Protein AF-A0A7M1Q1E1-F1 (afdb_monomer_lite)

Sequence (131 aa):
MNKKDKILKYFNGCQNCFVTNNKLEVCFVKCKRAFDNIIMLGVSKSDMKSFNNTTNENISVVAWKQIEGYQLKVCRLSKKDELKYDRQIEKFKIDLKGANIELAKISLVLCYINNIYYVTPGKFAGNLVKY

Secondary structure (DSSP, 8-state):
--HHHHHHHHHHH-S-EEEE-TT--EEEEEEEEEETTEEEEEEETTTHHHHTT-TT-EEEEEEEETTEEEEEEEEEPPHHHHGGGHHHHHHHHHHHHHTT--GGGEEEEEEEEEEEEEE-TT-SSPEE---

Structure (mmCIF, N/CA/C/O backbone):
data_AF-A0A7M1Q1E1-F1
#
_entry.id   AF-A0A7M1Q1E1-F1
#
loop_
_atom_site.group_PDB
_atom_site.id
_atom_site.type_symbol
_atom_site.label_atom_id
_atom_site.label_alt_id
_atom_site.label_comp_id
_atom_site.label_asym_id
_atom_site.label_entity_id
_atom_site.label_seq_id
_atom_site.pdbx_PDB_ins_code
_atom_site.Cartn_x
_atom_site.Cartn_y
_atom_site.Cartn_z
_atom_site.occupancy
_atom_site.B_iso_or_equiv
_atom_site.auth_seq_id
_atom_site.auth_comp_id
_atom_site.auth_asym_id
_atom_site.auth_atom_id
_atom_site.pdbx_PDB_model_num
ATOM 1 N N . MET A 1 1 ? -8.438 -5.407 -18.657 1.00 64.38 1 MET A N 1
ATOM 2 C CA . MET A 1 1 ? -7.766 -4.991 -17.405 1.00 64.38 1 MET A CA 1
ATOM 3 C C . MET A 1 1 ? -6.732 -3.937 -17.756 1.00 64.38 1 MET A C 1
ATOM 5 O O . MET A 1 1 ? -5.849 -4.242 -18.560 1.00 64.38 1 MET A O 1
ATOM 9 N N . ASN A 1 2 ? -6.896 -2.707 -17.260 1.00 84.25 2 ASN A N 1
ATOM 10 C CA . ASN A 1 2 ? -6.004 -1.603 -17.618 1.00 84.25 2 ASN A CA 1
ATOM 11 C C . ASN A 1 2 ? -4.598 -1.837 -17.011 1.00 84.25 2 ASN A C 1
ATOM 13 O O . ASN A 1 2 ? -4.387 -2.740 -16.192 1.00 84.25 2 ASN A O 1
ATOM 17 N N . LYS A 1 3 ? -3.599 -1.067 -17.456 1.00 85.31 3 LYS A N 1
ATOM 18 C CA . LYS A 1 3 ? -2.208 -1.239 -17.007 1.00 85.31 3 LYS A CA 1
ATOM 19 C C . LYS A 1 3 ? -2.052 -0.970 -15.505 1.00 85.31 3 LYS A C 1
ATOM 21 O O . LYS A 1 3 ? -1.276 -1.666 -14.855 1.00 85.31 3 LYS A O 1
ATOM 26 N N . LYS A 1 4 ? -2.818 -0.026 -14.952 1.00 86.69 4 LYS A N 1
ATOM 27 C CA . LYS A 1 4 ? -2.830 0.292 -13.520 1.00 86.69 4 LYS A CA 1
ATOM 28 C C . LYS A 1 4 ? -3.283 -0.907 -12.685 1.00 86.69 4 LYS A C 1
ATOM 30 O O . LYS A 1 4 ? -2.550 -1.332 -11.801 1.00 86.69 4 LYS A O 1
ATOM 35 N N . ASP A 1 5 ? -4.410 -1.524 -13.025 1.00 88.69 5 ASP A N 1
ATOM 36 C CA . ASP A 1 5 ? -4.980 -2.688 -12.339 1.00 88.69 5 ASP A CA 1
ATOM 37 C C . ASP A 1 5 ? -3.992 -3.861 -12.291 1.00 88.69 5 ASP A C 1
ATOM 39 O O . ASP A 1 5 ? -3.868 -4.538 -11.270 1.00 88.69 5 ASP A O 1
ATOM 43 N N . LYS A 1 6 ? -3.242 -4.086 -13.384 1.00 89.62 6 LYS A N 1
ATOM 44 C CA . LYS A 1 6 ? -2.158 -5.087 -13.429 1.00 89.62 6 LYS A CA 1
ATOM 45 C C . LYS A 1 6 ? -1.091 -4.804 -12.378 1.00 89.62 6 LYS A C 1
ATOM 47 O O . LYS A 1 6 ? -0.671 -5.727 -11.683 1.00 89.62 6 LYS A O 1
ATOM 52 N N . ILE A 1 7 ? -0.693 -3.544 -12.233 1.00 89.88 7 ILE A N 1
ATOM 53 C CA . ILE A 1 7 ? 0.329 -3.131 -11.270 1.00 89.88 7 ILE A CA 1
ATOM 54 C C . ILE A 1 7 ? -0.194 -3.235 -9.839 1.00 89.88 7 ILE A C 1
ATOM 56 O O . ILE A 1 7 ? 0.517 -3.727 -8.971 1.00 89.88 7 ILE A O 1
ATOM 60 N N . LEU A 1 8 ? -1.442 -2.846 -9.574 1.00 91.69 8 LEU A N 1
ATOM 61 C CA . LEU A 1 8 ? -2.025 -2.978 -8.234 1.00 91.69 8 LEU A CA 1
ATOM 62 C C . LEU A 1 8 ? -2.196 -4.449 -7.841 1.00 91.69 8 LEU A C 1
ATOM 64 O O . LEU A 1 8 ? -1.872 -4.830 -6.715 1.00 91.69 8 LEU A O 1
ATOM 68 N N . LYS A 1 9 ? -2.627 -5.304 -8.780 1.00 91.75 9 LYS A N 1
ATOM 69 C CA . LYS A 1 9 ? -2.688 -6.759 -8.580 1.00 91.75 9 LYS A CA 1
ATOM 70 C C . LYS A 1 9 ? -1.302 -7.340 -8.298 1.00 91.75 9 LYS A C 1
ATOM 72 O O . LYS A 1 9 ? -1.169 -8.155 -7.388 1.00 91.75 9 LYS A O 1
ATOM 77 N N . TYR A 1 10 ? -0.283 -6.900 -9.036 1.00 90.75 10 TYR A N 1
ATOM 78 C CA . TYR A 1 10 ? 1.109 -7.258 -8.773 1.00 90.75 10 TYR A CA 1
ATOM 79 C C . TYR A 1 10 ? 1.529 -6.849 -7.357 1.00 90.75 10 TYR A C 1
ATOM 81 O O . TYR A 1 10 ? 1.988 -7.689 -6.588 1.00 90.75 10 TYR A O 1
ATOM 89 N N . PHE A 1 11 ? 1.284 -5.589 -6.985 1.00 90.38 11 PHE A N 1
ATOM 90 C CA . PHE A 1 11 ? 1.631 -5.043 -5.675 1.00 90.38 11 PHE A CA 1
ATOM 91 C C . PHE A 1 11 ? 1.007 -5.874 -4.550 1.00 90.38 11 PHE A C 1
ATOM 93 O O . PHE A 1 11 ? 1.699 -6.280 -3.619 1.00 90.38 11 PHE A O 1
ATOM 100 N N . ASN A 1 12 ? -0.283 -6.202 -4.670 1.00 91.25 12 ASN A N 1
ATOM 101 C CA . ASN A 1 12 ? -1.006 -7.044 -3.714 1.00 91.25 12 ASN A CA 1
ATOM 102 C C . ASN A 1 12 ? -0.423 -8.460 -3.589 1.00 91.25 12 ASN A C 1
ATOM 104 O O . ASN A 1 12 ? -0.491 -9.041 -2.511 1.00 91.25 12 ASN A O 1
ATOM 108 N N . GLY A 1 13 ? 0.170 -8.999 -4.658 1.00 89.88 13 GLY A N 1
ATOM 109 C CA . GLY A 1 13 ? 0.821 -10.311 -4.668 1.00 89.88 13 GLY A CA 1
ATOM 110 C C . GLY A 1 13 ? 2.272 -10.325 -4.169 1.00 89.88 13 GLY A C 1
ATOM 111 O O . GLY A 1 13 ? 2.832 -11.405 -3.975 1.00 89.88 13 GLY A O 1
ATOM 112 N N . CYS A 1 14 ? 2.909 -9.168 -3.965 1.00 89.75 14 CYS A N 1
ATOM 113 C CA . CYS A 1 14 ? 4.266 -9.104 -3.417 1.00 89.75 14 CYS A CA 1
ATOM 114 C C . CYS A 1 14 ? 4.269 -9.465 -1.928 1.00 89.75 14 CYS A C 1
ATOM 116 O O . CYS A 1 14 ? 3.480 -8.914 -1.165 1.00 89.75 14 CYS A O 1
ATOM 118 N N . GLN A 1 15 ? 5.200 -10.309 -1.484 1.00 83.88 15 GLN A N 1
ATOM 119 C CA . GLN A 1 15 ? 5.393 -10.573 -0.051 1.00 83.88 15 GLN A CA 1
ATOM 120 C C . GLN A 1 15 ? 6.179 -9.441 0.615 1.00 83.88 15 GLN A C 1
ATOM 122 O O . GLN A 1 15 ? 5.752 -8.895 1.628 1.00 83.88 15 GLN A O 1
ATOM 127 N N . ASN A 1 16 ? 7.278 -9.024 -0.015 1.00 83.94 16 ASN A N 1
ATOM 128 C CA . ASN A 1 16 ? 8.134 -7.966 0.501 1.00 83.94 16 ASN A CA 1
ATOM 129 C C . ASN A 1 16 ? 7.632 -6.601 0.037 1.00 83.94 16 ASN A C 1
ATOM 131 O O . ASN A 1 16 ? 7.453 -6.349 -1.157 1.00 83.94 16 ASN A O 1
ATOM 135 N N . CYS A 1 17 ? 7.389 -5.725 1.003 1.00 89.81 17 CYS A N 1
ATOM 136 C CA . CYS A 1 17 ? 6.995 -4.349 0.777 1.00 89.81 17 CYS A CA 1
ATOM 137 C C . CYS A 1 17 ? 7.523 -3.497 1.925 1.00 89.81 17 CYS A C 1
ATOM 139 O O . CYS A 1 17 ? 7.449 -3.890 3.090 1.00 89.81 17 CYS A O 1
ATOM 141 N N . PHE A 1 18 ? 8.024 -2.320 1.600 1.00 88.81 18 PHE A N 1
ATOM 142 C CA . PHE A 1 18 ? 8.501 -1.354 2.577 1.00 88.81 18 PHE A CA 1
ATOM 143 C C . PHE A 1 18 ? 8.029 0.030 2.177 1.00 88.81 18 PHE A C 1
ATOM 145 O O . PHE A 1 18 ? 7.653 0.296 1.031 1.00 88.81 18 PHE A O 1
ATOM 152 N N . VAL A 1 19 ? 7.992 0.892 3.173 1.00 88.62 19 VAL A N 1
ATOM 153 C CA . VAL A 1 19 ? 7.523 2.255 3.049 1.00 88.62 19 VAL A CA 1
ATOM 154 C C . VAL A 1 19 ? 8.600 3.181 3.585 1.00 88.62 19 VAL A C 1
ATOM 156 O O . VAL A 1 19 ? 9.236 2.872 4.590 1.00 88.62 19 VAL A O 1
ATOM 159 N N . THR A 1 20 ? 8.835 4.288 2.889 1.00 86.00 20 THR A N 1
ATOM 160 C CA . THR A 1 20 ? 9.811 5.293 3.303 1.00 86.00 20 THR A CA 1
ATOM 161 C C . THR A 1 20 ? 9.302 6.710 3.085 1.00 86.00 20 THR A C 1
ATOM 163 O O . THR A 1 20 ? 8.467 6.948 2.207 1.00 86.00 20 THR A O 1
ATOM 166 N N . ASN A 1 21 ? 9.770 7.633 3.917 1.00 81.81 21 ASN A N 1
ATOM 167 C CA . ASN A 1 21 ? 9.435 9.053 3.883 1.00 81.81 21 ASN A CA 1
ATOM 168 C C . ASN A 1 21 ? 10.642 9.894 3.422 1.00 81.81 21 ASN A C 1
ATOM 170 O O . ASN A 1 21 ? 11.706 9.374 3.085 1.00 81.81 21 ASN A O 1
ATOM 174 N N . ASN A 1 22 ? 10.488 11.218 3.421 1.00 76.06 22 ASN A N 1
ATOM 175 C CA . ASN A 1 22 ? 11.550 12.144 3.016 1.00 76.06 22 ASN A CA 1
ATOM 176 C C . ASN A 1 22 ? 12.760 12.160 3.969 1.00 76.06 22 ASN A C 1
ATOM 178 O O . ASN A 1 22 ? 13.813 12.669 3.600 1.00 76.06 22 ASN A O 1
ATOM 182 N N . LYS A 1 23 ? 12.625 11.598 5.177 1.00 75.00 23 LYS A N 1
ATOM 183 C CA . LYS A 1 23 ? 13.713 11.453 6.154 1.00 75.00 23 LYS A CA 1
ATOM 184 C C . LYS A 1 23 ? 14.495 10.148 5.979 1.00 75.00 23 LYS A C 1
ATOM 186 O O . LYS A 1 23 ? 15.349 9.848 6.804 1.00 75.00 23 LYS A O 1
ATOM 191 N N . LEU A 1 24 ? 14.210 9.385 4.916 1.00 72.38 24 LEU A N 1
ATOM 192 C CA . LEU A 1 24 ? 14.809 8.079 4.616 1.00 72.38 24 LEU A CA 1
ATOM 193 C C . LEU A 1 24 ? 14.560 7.021 5.699 1.00 72.38 24 LEU A C 1
ATOM 195 O O . LEU A 1 24 ? 15.244 6.001 5.750 1.00 72.38 24 LEU A O 1
ATOM 199 N N . GLU A 1 25 ? 13.552 7.222 6.545 1.00 79.38 25 GLU A N 1
ATOM 200 C CA . GLU A 1 25 ? 13.135 6.205 7.501 1.00 79.38 25 GLU A CA 1
ATOM 201 C C . GLU A 1 25 ? 12.437 5.089 6.725 1.00 79.38 25 GLU A C 1
ATOM 203 O O . GLU A 1 25 ? 11.566 5.361 5.896 1.00 79.38 25 GLU A O 1
ATOM 208 N N . VAL A 1 26 ? 12.837 3.837 6.947 1.00 83.12 26 VAL A N 1
ATOM 209 C CA . VAL A 1 26 ? 12.293 2.673 6.238 1.00 83.12 26 VAL A CA 1
ATOM 210 C C . VAL A 1 26 ? 11.529 1.799 7.219 1.00 83.12 26 VAL A C 1
ATOM 212 O O . VAL A 1 26 ? 12.067 1.387 8.245 1.00 83.12 26 VAL A O 1
ATOM 215 N N . CYS A 1 27 ? 10.286 1.469 6.879 1.00 86.00 27 CYS A N 1
ATOM 216 C CA . CYS A 1 27 ? 9.452 0.565 7.663 1.00 86.00 27 CYS A CA 1
ATOM 217 C C . CYS A 1 27 ? 8.989 -0.613 6.808 1.00 86.00 27 CYS A C 1
ATOM 219 O O . CYS A 1 27 ? 8.579 -0.445 5.656 1.00 86.00 27 CYS A O 1
ATOM 221 N N . PHE A 1 28 ? 9.001 -1.813 7.385 1.00 87.06 28 PHE A N 1
ATOM 222 C CA . PHE A 1 28 ? 8.451 -2.992 6.724 1.00 87.06 28 PHE A CA 1
ATOM 223 C C . PHE A 1 28 ? 6.925 -2.980 6.797 1.00 87.06 28 PHE A C 1
ATOM 225 O O . PHE A 1 28 ? 6.327 -2.842 7.866 1.00 87.06 28 PHE A O 1
ATOM 232 N N . VAL A 1 29 ? 6.286 -3.174 5.647 1.00 90.44 29 VAL A N 1
ATOM 233 C CA . VAL A 1 29 ? 4.832 -3.264 5.546 1.00 90.44 29 VAL A CA 1
ATOM 234 C C . VAL A 1 29 ? 4.424 -4.706 5.831 1.00 90.44 29 VAL A C 1
ATOM 236 O O . VAL A 1 29 ? 4.750 -5.614 5.071 1.00 90.44 29 VAL A O 1
ATOM 239 N N . LYS A 1 30 ? 3.700 -4.917 6.932 1.00 91.12 30 LYS A N 1
ATOM 240 C CA . LYS A 1 30 ? 3.247 -6.245 7.378 1.00 91.12 30 LYS A CA 1
ATOM 241 C C . LYS A 1 30 ? 2.100 -6.776 6.531 1.00 91.12 30 LYS A C 1
ATOM 243 O O . LYS A 1 30 ? 2.013 -7.970 6.275 1.00 91.12 30 LYS A O 1
ATOM 248 N N . CYS A 1 31 ? 1.228 -5.885 6.081 1.00 91.69 31 CYS A N 1
ATOM 249 C CA . CYS A 1 31 ? 0.132 -6.223 5.190 1.00 91.69 31 CYS A CA 1
ATOM 250 C C . CYS A 1 31 ? -0.250 -5.027 4.333 1.00 91.69 31 CYS A C 1
ATOM 252 O O . CYS A 1 31 ? -0.031 -3.881 4.723 1.00 91.69 31 CYS A O 1
ATOM 254 N N . LYS A 1 32 ? -0.849 -5.276 3.171 1.00 93.62 32 LYS A N 1
ATOM 255 C CA . LYS A 1 32 ? -1.296 -4.200 2.290 1.00 93.62 32 LYS A CA 1
ATOM 256 C C . LYS A 1 32 ? -2.435 -4.613 1.383 1.00 93.62 32 LYS A C 1
ATOM 258 O O . LYS A 1 32 ? -2.620 -5.796 1.105 1.00 93.62 32 LYS A O 1
ATOM 263 N N . ARG A 1 33 ? -3.145 -3.607 0.888 1.00 94.75 33 ARG A N 1
ATOM 264 C CA . ARG A 1 33 ? -4.140 -3.741 -0.170 1.00 94.75 33 ARG A CA 1
ATOM 265 C C . ARG A 1 33 ? -4.184 -2.466 -0.995 1.00 94.75 33 ARG A C 1
ATOM 267 O O . ARG A 1 33 ? -4.503 -1.409 -0.465 1.00 94.75 33 ARG A O 1
ATOM 274 N N . ALA A 1 34 ? -3.907 -2.581 -2.282 1.00 93.94 34 ALA A N 1
ATOM 275 C CA . ALA A 1 34 ? -4.041 -1.518 -3.259 1.00 93.94 34 ALA A CA 1
ATOM 276 C C . ALA A 1 34 ? -5.264 -1.767 -4.153 1.00 93.94 34 ALA A C 1
ATOM 278 O O . ALA A 1 34 ? -5.487 -2.897 -4.596 1.00 93.94 34 ALA A O 1
ATOM 279 N N . PHE A 1 35 ? -6.059 -0.727 -4.384 1.00 92.00 35 PHE A N 1
ATOM 280 C CA . PHE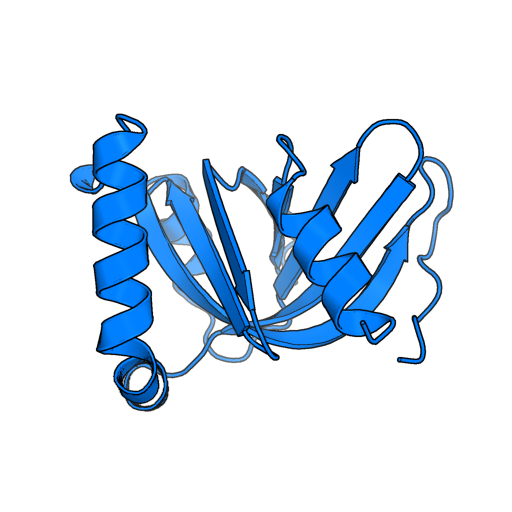 A 1 35 ? -7.271 -0.742 -5.204 1.00 92.00 35 PHE A CA 1
ATOM 281 C C . PHE A 1 35 ? -7.568 0.680 -5.685 1.00 92.00 35 PHE A C 1
ATOM 283 O O . PHE A 1 35 ? -7.282 1.636 -4.968 1.00 92.00 35 PHE A O 1
ATOM 290 N N . ASP A 1 36 ? -8.120 0.830 -6.888 1.00 90.19 36 ASP A N 1
ATOM 291 C CA . ASP A 1 36 ? -8.350 2.134 -7.522 1.00 90.19 36 ASP A CA 1
ATOM 292 C C . ASP A 1 36 ? -7.098 3.032 -7.449 1.00 90.19 36 ASP A C 1
ATOM 294 O O . ASP A 1 36 ? -6.030 2.665 -7.937 1.00 90.19 36 ASP A O 1
ATOM 298 N N . ASN A 1 37 ? -7.189 4.192 -6.797 1.00 91.56 37 ASN A N 1
ATOM 299 C CA . ASN A 1 37 ? -6.051 5.078 -6.544 1.00 91.56 37 ASN A CA 1
ATOM 300 C C . ASN A 1 37 ? -5.609 5.047 -5.077 1.00 91.56 37 ASN A C 1
ATOM 302 O O . ASN A 1 37 ? -4.959 5.981 -4.627 1.00 91.56 37 ASN A O 1
ATOM 306 N N . ILE A 1 38 ? -5.965 4.013 -4.320 1.00 94.38 38 ILE A N 1
ATOM 307 C CA . ILE A 1 38 ? -5.711 3.904 -2.884 1.00 94.38 38 ILE A CA 1
ATOM 308 C C . ILE A 1 38 ? -4.790 2.726 -2.589 1.00 94.38 38 ILE A C 1
ATOM 310 O O . ILE A 1 38 ? -4.857 1.666 -3.213 1.00 94.38 38 ILE A O 1
ATOM 314 N N . ILE A 1 39 ? -3.946 2.897 -1.578 1.00 94.31 39 ILE A N 1
ATOM 315 C CA . ILE A 1 39 ? -3.258 1.799 -0.915 1.00 94.31 39 ILE A CA 1
ATOM 316 C C . ILE A 1 39 ? -3.464 1.880 0.596 1.00 94.31 39 ILE A C 1
ATOM 318 O O . ILE A 1 39 ? -3.246 2.914 1.221 1.00 94.31 39 ILE A O 1
ATOM 322 N N . MET A 1 40 ? -3.891 0.764 1.177 1.00 94.12 40 MET A N 1
ATOM 323 C CA . MET A 1 40 ? -3.921 0.522 2.614 1.00 94.12 40 MET A CA 1
ATOM 324 C C . MET A 1 40 ? -2.648 -0.214 3.008 1.00 94.12 40 MET A C 1
ATOM 326 O O . MET A 1 40 ? -2.329 -1.250 2.423 1.00 94.12 40 MET A O 1
ATOM 330 N N . LEU A 1 41 ? -1.944 0.303 4.006 1.00 92.31 41 LEU A N 1
ATOM 331 C CA . LEU A 1 41 ? -0.714 -0.265 4.548 1.00 92.31 41 LEU A CA 1
ATOM 332 C C . LEU A 1 41 ? -0.921 -0.575 6.027 1.00 92.31 41 LEU A C 1
ATOM 334 O O . LEU A 1 41 ? -1.365 0.284 6.779 1.00 92.31 41 LEU A O 1
ATOM 338 N N . GLY A 1 42 ? -0.583 -1.787 6.449 1.00 92.06 42 GLY A N 1
ATOM 339 C CA . GLY A 1 42 ? -0.423 -2.133 7.855 1.00 92.06 42 GLY A CA 1
ATOM 340 C C . GLY A 1 42 ? 1.051 -2.113 8.218 1.00 92.06 42 GLY A C 1
ATOM 341 O O . GLY A 1 42 ? 1.829 -2.929 7.719 1.00 92.06 42 GLY A O 1
ATOM 342 N N . VAL A 1 43 ? 1.428 -1.180 9.082 1.00 89.19 43 VAL A N 1
ATOM 343 C CA . VAL A 1 43 ? 2.798 -1.002 9.580 1.00 89.19 43 VAL A CA 1
ATOM 344 C C . VAL A 1 43 ? 2.812 -1.317 11.073 1.00 89.19 43 VAL A C 1
ATOM 346 O O . VAL A 1 43 ? 1.808 -1.109 11.751 1.00 89.19 43 VAL A O 1
ATOM 349 N N . SER A 1 44 ? 3.917 -1.843 11.606 1.00 87.19 44 SER A N 1
ATOM 350 C CA . SER A 1 44 ? 4.030 -2.071 13.052 1.00 87.19 44 SER A CA 1
ATOM 351 C C . SER A 1 44 ? 3.836 -0.764 13.823 1.00 87.19 44 SER A C 1
ATOM 353 O O . SER A 1 44 ? 4.365 0.275 13.432 1.00 87.19 44 SER A O 1
ATOM 355 N N . LYS A 1 45 ? 3.125 -0.803 14.954 1.00 82.62 45 LYS A N 1
AT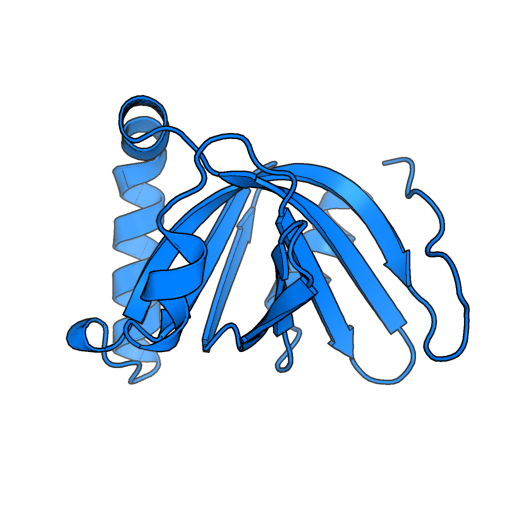OM 356 C CA . LYS A 1 45 ? 2.960 0.378 15.820 1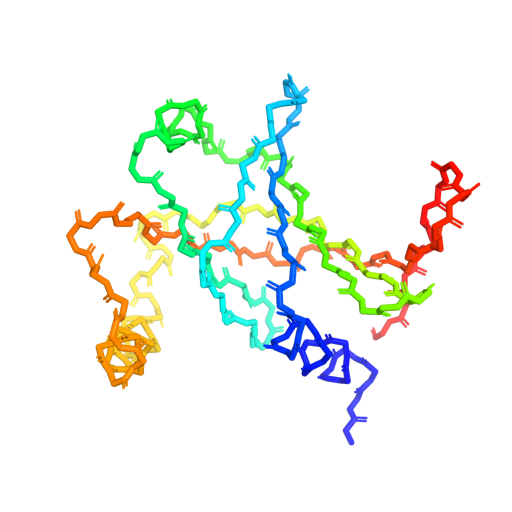.00 82.62 45 LYS A CA 1
ATOM 357 C C . LYS A 1 45 ? 4.291 0.934 16.337 1.00 82.62 45 LYS A C 1
ATOM 359 O O . LYS A 1 45 ? 4.388 2.142 16.540 1.00 82.62 45 LYS A O 1
ATOM 364 N N . SER A 1 46 ? 5.298 0.076 16.528 1.00 81.12 46 SER A N 1
ATOM 365 C CA . SER A 1 46 ? 6.666 0.488 16.885 1.00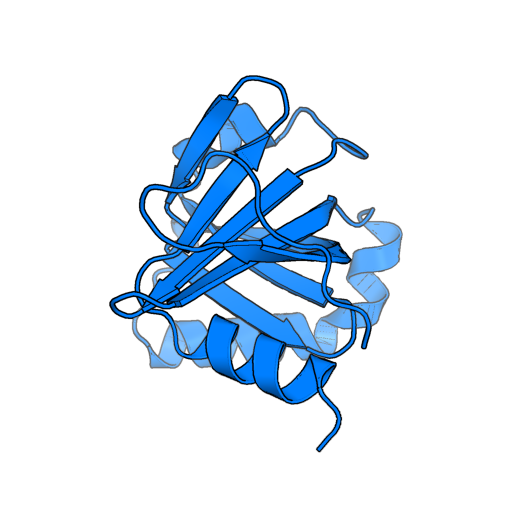 81.12 46 SER A CA 1
ATOM 366 C C . SER A 1 46 ? 7.283 1.385 15.814 1.00 81.12 46 SER A C 1
ATOM 368 O O . SER A 1 46 ? 7.846 2.427 16.134 1.00 81.12 46 SER A O 1
ATOM 370 N N . ASP A 1 47 ? 7.093 1.003 14.553 1.00 75.94 47 ASP A N 1
ATOM 371 C CA . ASP A 1 47 ? 7.699 1.637 13.381 1.00 75.94 47 ASP A CA 1
ATOM 372 C C . ASP A 1 47 ? 6.870 2.852 12.928 1.00 75.94 47 ASP A C 1
ATOM 374 O O . ASP A 1 47 ? 7.334 3.704 12.185 1.00 75.94 47 ASP A O 1
ATOM 378 N N . MET A 1 48 ? 5.626 2.962 13.405 1.00 72.38 48 MET A N 1
ATOM 379 C CA . MET A 1 48 ? 4.715 4.053 13.067 1.00 72.38 48 MET A CA 1
ATOM 380 C C . MET A 1 48 ? 5.056 5.371 13.782 1.00 72.38 48 MET A C 1
ATOM 382 O O . MET A 1 48 ? 4.617 6.431 13.338 1.00 72.38 48 MET A O 1
ATOM 386 N N . LYS A 1 49 ? 5.805 5.346 14.897 1.00 65.75 49 LYS A N 1
ATOM 387 C CA . LYS A 1 49 ? 6.130 6.565 15.667 1.00 65.75 49 LYS A CA 1
ATOM 388 C C . LYS A 1 49 ? 6.903 7.594 14.834 1.00 65.75 49 LYS A C 1
ATOM 390 O O . LYS A 1 49 ? 6.628 8.783 14.958 1.00 65.75 49 LYS A O 1
ATOM 395 N N . SER A 1 50 ? 7.791 7.141 13.955 1.00 59.94 50 SER A N 1
ATOM 396 C CA . SER A 1 50 ? 8.505 7.974 12.978 1.00 59.94 50 SER A CA 1
ATOM 397 C C . SER A 1 50 ? 7.597 8.459 11.837 1.00 59.94 50 SER A C 1
ATOM 399 O O . SER A 1 50 ? 7.703 9.597 11.388 1.00 59.94 50 SER A O 1
ATOM 401 N N . PHE A 1 51 ? 6.617 7.643 11.433 1.00 63.53 51 PHE A N 1
ATOM 402 C CA . PHE A 1 51 ? 5.666 7.940 10.350 1.00 63.53 51 PHE A CA 1
ATOM 403 C C . PHE A 1 51 ? 4.491 8.856 10.732 1.00 63.53 51 PHE A C 1
ATOM 405 O O . PHE A 1 51 ? 3.800 9.383 9.859 1.00 63.53 51 PHE A O 1
ATOM 412 N N . ASN A 1 52 ? 4.189 9.009 12.023 1.00 58.41 52 ASN A N 1
ATOM 413 C CA . ASN A 1 52 ? 2.956 9.663 12.472 1.00 58.41 52 ASN A CA 1
ATOM 414 C C . ASN A 1 52 ? 2.982 11.193 12.419 1.00 58.41 52 ASN A C 1
ATOM 416 O O . ASN A 1 52 ? 1.915 11.802 12.481 1.00 58.41 52 ASN A O 1
ATOM 420 N N . ASN A 1 53 ? 4.153 11.811 12.275 1.00 54.59 53 ASN A N 1
ATOM 421 C CA . ASN A 1 53 ? 4.275 13.267 12.344 1.00 54.59 53 ASN A CA 1
ATOM 422 C C . ASN A 1 53 ? 4.001 13.984 11.016 1.00 54.59 53 ASN A C 1
ATOM 424 O O . ASN A 1 53 ? 4.148 15.202 10.958 1.00 54.59 53 ASN A O 1
ATOM 428 N N . THR A 1 54 ? 3.640 13.270 9.943 1.00 52.19 54 THR A N 1
ATOM 429 C CA . THR A 1 54 ? 3.696 13.850 8.598 1.00 52.19 54 THR A CA 1
ATOM 430 C C . THR A 1 54 ? 2.458 13.554 7.748 1.00 52.19 54 THR A C 1
ATOM 432 O O . THR A 1 54 ? 2.381 12.628 6.943 1.00 52.19 54 THR A O 1
ATOM 435 N N . THR A 1 55 ? 1.434 14.389 7.918 1.00 52.91 55 THR A N 1
ATOM 436 C CA . THR A 1 55 ? 0.359 14.565 6.929 1.00 52.91 55 THR A CA 1
ATOM 437 C C . THR A 1 55 ? 0.899 15.314 5.705 1.00 52.91 55 THR A C 1
ATOM 439 O O . THR A 1 55 ? 1.628 16.285 5.868 1.00 52.91 55 THR A O 1
ATOM 442 N N . ASN A 1 56 ? 0.529 14.887 4.492 1.00 55.50 56 ASN A N 1
ATOM 443 C CA . ASN A 1 56 ? 0.959 15.448 3.193 1.00 55.50 56 ASN A CA 1
ATOM 444 C C . 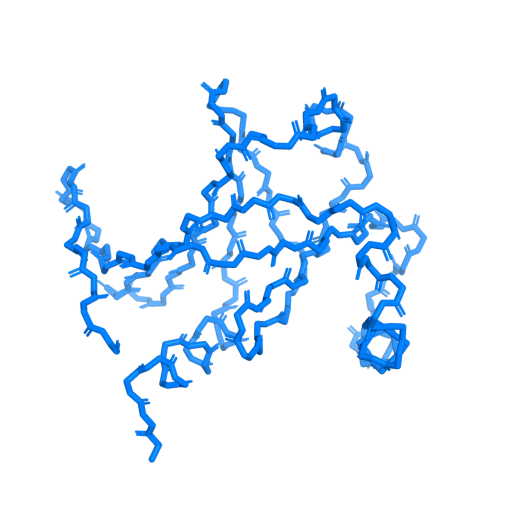ASN A 1 56 ? 2.430 15.248 2.786 1.00 55.50 56 ASN A C 1
ATOM 446 O O . ASN A 1 56 ? 2.858 15.812 1.779 1.00 55.50 56 ASN A O 1
ATOM 450 N N . GLU A 1 57 ? 3.206 14.426 3.493 1.00 63.44 57 GLU A N 1
ATOM 451 C CA . GLU A 1 57 ? 4.528 14.047 2.992 1.00 63.44 57 GLU A CA 1
ATOM 452 C C . GLU A 1 57 ? 4.442 13.011 1.869 1.00 63.44 57 GLU A C 1
ATOM 454 O O . GLU A 1 57 ? 3.603 12.107 1.875 1.00 63.44 57 GLU A O 1
ATOM 459 N N . ASN A 1 58 ? 5.359 13.146 0.909 1.00 72.50 58 ASN A N 1
ATOM 460 C CA . ASN A 1 58 ? 5.553 12.186 -0.164 1.00 72.50 58 ASN A CA 1
ATOM 461 C C . ASN A 1 58 ? 6.103 10.882 0.414 1.00 72.50 58 ASN A C 1
ATOM 463 O O . ASN A 1 58 ? 7.293 10.749 0.695 1.00 72.50 58 ASN A O 1
ATOM 467 N N . ILE A 1 59 ? 5.228 9.897 0.547 1.00 86.50 59 ILE A N 1
ATOM 468 C CA . ILE A 1 59 ? 5.586 8.555 0.975 1.00 86.50 59 ILE A CA 1
ATOM 469 C C . ILE A 1 59 ? 5.920 7.733 -0.270 1.00 86.50 59 ILE A C 1
ATOM 471 O O . ILE A 1 59 ? 5.239 7.797 -1.295 1.00 86.50 59 ILE A O 1
ATOM 475 N N . SER A 1 60 ? 6.985 6.944 -0.196 1.00 89.19 60 SER A N 1
ATOM 476 C CA . SER A 1 60 ? 7.316 5.955 -1.218 1.00 89.19 60 SER A CA 1
ATOM 477 C C . SER A 1 60 ? 7.013 4.567 -0.689 1.00 89.19 60 SER A C 1
ATOM 479 O O . SER A 1 60 ? 7.601 4.146 0.300 1.00 89.19 60 SER A O 1
ATOM 481 N N . VAL A 1 61 ? 6.122 3.849 -1.362 1.00 91.19 61 VAL A N 1
ATOM 482 C CA . VAL A 1 61 ? 5.854 2.437 -1.083 1.00 91.19 61 VAL A CA 1
ATOM 483 C C . VAL A 1 61 ? 6.501 1.625 -2.183 1.00 91.19 61 VAL A C 1
ATOM 485 O O . VAL A 1 61 ? 6.183 1.818 -3.353 1.00 91.19 61 VAL A O 1
ATOM 488 N N . VAL A 1 62 ? 7.397 0.717 -1.834 1.00 89.88 62 VAL A N 1
ATOM 489 C CA . VAL A 1 62 ? 8.107 -0.097 -2.817 1.00 89.88 62 VAL A CA 1
ATOM 490 C C . VAL A 1 62 ? 7.816 -1.560 -2.544 1.00 89.88 62 VAL A C 1
ATOM 492 O O . VAL A 1 62 ? 7.887 -2.019 -1.403 1.00 89.88 62 VAL A O 1
ATOM 495 N N . ALA A 1 63 ? 7.478 -2.288 -3.602 1.00 90.44 63 ALA A N 1
ATOM 496 C CA . ALA A 1 63 ? 7.287 -3.727 -3.561 1.00 90.44 63 ALA A CA 1
ATOM 497 C C . ALA A 1 63 ? 7.931 -4.369 -4.788 1.00 90.44 63 ALA A C 1
ATOM 499 O O . ALA A 1 63 ? 7.891 -3.819 -5.891 1.00 90.44 63 ALA A O 1
ATOM 500 N N . TRP A 1 64 ? 8.509 -5.549 -4.598 1.00 87.38 64 TRP A N 1
ATOM 501 C CA . TRP A 1 64 ? 9.121 -6.318 -5.673 1.00 87.38 64 TRP A CA 1
ATOM 502 C C . TRP A 1 64 ? 8.877 -7.811 -5.492 1.00 87.38 64 TRP A C 1
ATOM 504 O O . TRP A 1 64 ? 8.542 -8.303 -4.410 1.00 87.38 64 TRP A O 1
ATOM 514 N N . LYS A 1 65 ? 9.071 -8.541 -6.582 1.00 82.75 65 LYS A N 1
ATOM 515 C CA . LYS A 1 65 ? 9.072 -9.993 -6.662 1.00 82.75 65 LYS A CA 1
ATOM 516 C C . LYS A 1 65 ? 10.126 -10.351 -7.704 1.00 82.75 65 LYS A C 1
ATOM 518 O O . LYS A 1 65 ? 10.029 -9.927 -8.850 1.00 82.75 65 LYS A O 1
ATOM 523 N N . GLN A 1 66 ? 11.135 -11.119 -7.294 1.00 79.00 66 GLN A N 1
ATOM 524 C CA . GLN A 1 66 ? 12.286 -11.452 -8.141 1.00 79.00 66 GLN A CA 1
ATOM 525 C C . GLN A 1 66 ? 12.979 -10.181 -8.675 1.00 79.00 66 GLN A C 1
ATOM 527 O O . GLN A 1 66 ? 13.450 -9.377 -7.874 1.00 79.00 66 GLN A O 1
ATOM 532 N N . ILE A 1 67 ? 13.037 -10.001 -9.998 1.00 77.50 67 ILE A N 1
ATOM 533 C CA . ILE A 1 67 ? 13.733 -8.896 -10.674 1.00 77.50 67 ILE A CA 1
ATOM 534 C C . ILE A 1 67 ? 12.817 -7.720 -11.045 1.00 77.50 67 ILE A C 1
ATOM 536 O O . ILE A 1 67 ? 13.296 -6.711 -11.558 1.00 77.50 67 ILE A O 1
ATOM 540 N N . GLU A 1 68 ? 11.512 -7.831 -10.796 1.00 81.25 68 GLU A N 1
ATOM 541 C CA . GLU A 1 68 ? 10.543 -6.781 -11.109 1.00 81.25 68 GLU A CA 1
ATOM 542 C C . GLU A 1 68 ? 10.135 -6.041 -9.835 1.00 81.25 68 GLU A C 1
ATOM 544 O O . GLU A 1 68 ? 9.824 -6.643 -8.805 1.00 81.25 68 GLU A O 1
ATOM 549 N N . GLY A 1 69 ? 10.093 -4.715 -9.885 1.00 88.44 69 GLY A N 1
ATOM 550 C CA . GLY A 1 69 ? 9.679 -3.887 -8.761 1.00 88.44 69 GLY A CA 1
ATOM 551 C C . GLY A 1 69 ? 8.805 -2.732 -9.208 1.00 88.44 69 GLY A C 1
ATOM 552 O O . GLY A 1 69 ? 8.902 -2.250 -10.335 1.00 88.44 69 GLY A O 1
ATOM 553 N N . TYR A 1 70 ? 7.960 -2.256 -8.302 1.00 90.88 70 TYR A N 1
ATOM 554 C CA . TYR A 1 70 ? 7.247 -1.001 -8.474 1.00 90.88 70 TYR A CA 1
ATOM 555 C C . TYR A 1 70 ? 7.399 -0.140 -7.230 1.00 90.88 70 TYR A C 1
ATOM 557 O O . TYR A 1 70 ? 7.367 -0.630 -6.100 1.00 90.88 70 TYR A O 1
ATOM 565 N N . GLN A 1 71 ? 7.516 1.161 -7.458 1.00 91.12 71 GLN A N 1
ATOM 566 C CA . GLN A 1 71 ? 7.450 2.193 -6.439 1.00 91.12 71 GLN A CA 1
ATOM 567 C C . GLN A 1 71 ? 6.195 3.030 -6.664 1.00 91.12 71 GLN A C 1
ATOM 569 O O . GLN A 1 71 ? 6.002 3.617 -7.726 1.00 91.12 71 GLN A O 1
ATOM 574 N N . LEU A 1 72 ? 5.359 3.120 -5.642 1.00 92.38 72 LEU A N 1
ATOM 575 C CA . LEU A 1 72 ? 4.220 4.021 -5.582 1.00 92.38 72 LEU A CA 1
ATOM 576 C C . LEU A 1 72 ? 4.651 5.274 -4.823 1.00 92.38 72 LEU A C 1
ATOM 578 O O . LEU A 1 72 ? 5.112 5.180 -3.685 1.00 92.38 72 LEU A O 1
ATOM 582 N N . LYS A 1 73 ? 4.494 6.446 -5.436 1.00 91.25 73 LYS A N 1
ATOM 583 C CA . LYS A 1 73 ? 4.527 7.722 -4.716 1.00 91.25 73 LYS A CA 1
ATOM 584 C C . LYS A 1 73 ? 3.119 8.019 -4.243 1.00 91.25 73 LYS A C 1
ATOM 586 O O . LYS A 1 73 ? 2.204 8.118 -5.063 1.00 91.25 73 LYS A O 1
ATOM 591 N N . VAL A 1 74 ? 2.957 8.128 -2.933 1.00 91.50 74 VAL A N 1
ATOM 592 C CA . VAL A 1 74 ? 1.651 8.216 -2.294 1.00 91.50 74 VAL A CA 1
ATOM 593 C C . VAL A 1 74 ? 1.608 9.360 -1.287 1.00 91.50 74 VAL A C 1
ATOM 595 O O . VAL A 1 74 ? 2.630 9.716 -0.704 1.00 91.50 74 VAL A O 1
ATOM 598 N N . CYS A 1 75 ? 0.416 9.901 -1.060 1.00 89.44 75 CYS A N 1
ATOM 599 C CA . CYS A 1 75 ? 0.143 10.851 0.017 1.00 89.44 75 CYS A CA 1
ATOM 600 C C . CYS A 1 75 ? -0.817 10.215 1.013 1.00 89.44 75 CYS A C 1
ATOM 602 O O . CYS A 1 75 ? -1.821 9.629 0.607 1.00 89.44 75 CYS A O 1
ATOM 604 N N . ARG A 1 76 ? -0.537 10.341 2.312 1.00 87.62 76 ARG A N 1
ATOM 605 C CA . ARG A 1 76 ? -1.458 9.880 3.357 1.00 87.62 76 ARG A CA 1
ATOM 606 C C . ARG A 1 76 ? -2.787 10.634 3.256 1.00 87.62 76 ARG A C 1
ATOM 608 O O . ARG A 1 76 ? -2.789 11.854 3.107 1.00 87.62 76 ARG A O 1
ATOM 615 N N . LEU A 1 77 ? -3.898 9.911 3.350 1.00 87.25 77 LEU A N 1
ATOM 616 C CA . LEU A 1 77 ? -5.227 10.509 3.389 1.00 87.25 77 LEU A CA 1
ATOM 617 C C . LEU A 1 77 ? -5.471 11.226 4.721 1.00 87.25 77 LEU A C 1
ATOM 619 O O . LEU A 1 77 ? -4.963 10.839 5.775 1.00 87.25 77 LEU A O 1
ATOM 623 N N . SER A 1 78 ? -6.272 12.289 4.668 1.00 85.38 78 SER A N 1
ATOM 624 C CA . SER A 1 78 ? -6.786 12.930 5.874 1.00 85.38 78 SER A CA 1
ATOM 625 C C . SER A 1 78 ? -7.794 12.006 6.565 1.00 85.38 78 SER A C 1
ATOM 627 O O . SER A 1 78 ? -8.496 11.250 5.894 1.00 85.38 78 SER A O 1
ATOM 629 N N . LYS A 1 79 ? -7.961 12.117 7.891 1.00 83.44 79 LYS A N 1
ATOM 630 C CA . LYS A 1 79 ? -8.990 11.345 8.620 1.00 83.44 79 LYS A CA 1
ATOM 631 C C . LYS A 1 79 ? -10.394 11.523 8.029 1.00 83.44 79 LYS A C 1
ATOM 633 O O . LYS A 1 79 ? -11.181 10.588 8.034 1.00 83.44 79 LYS A O 1
ATOM 638 N N . LYS A 1 80 ? -10.708 12.716 7.509 1.00 87.06 80 LYS A N 1
ATOM 639 C CA . LYS A 1 80 ? -12.000 13.008 6.873 1.00 87.06 80 LYS A CA 1
ATOM 640 C C . LYS A 1 80 ? -12.175 12.239 5.559 1.00 87.06 80 LYS A C 1
ATOM 642 O O . LYS A 1 80 ? -13.284 11.816 5.250 1.00 87.06 80 LYS A O 1
ATOM 647 N N . ASP A 1 81 ? -11.101 12.060 4.793 1.00 88.25 81 ASP A N 1
ATOM 648 C CA . ASP A 1 81 ? -11.135 11.306 3.538 1.00 88.25 81 ASP A CA 1
ATOM 649 C C . ASP A 1 81 ? -11.090 9.794 3.754 1.00 88.25 81 ASP A C 1
ATOM 651 O O . ASP A 1 81 ? -11.671 9.062 2.956 1.00 88.25 81 ASP A O 1
ATOM 655 N N . GLU A 1 82 ? -10.458 9.324 4.833 1.00 86.69 82 GLU A N 1
ATOM 656 C CA . GLU A 1 82 ? -10.450 7.903 5.207 1.00 86.69 82 GLU A CA 1
ATOM 657 C C . GLU A 1 82 ? -11.874 7.354 5.412 1.00 86.69 82 GLU A C 1
ATOM 659 O O . GLU A 1 82 ? -12.150 6.241 4.967 1.00 86.69 82 GLU A O 1
ATOM 664 N N . LEU A 1 83 ? -12.800 8.165 5.948 1.00 87.44 83 LEU A N 1
ATOM 665 C CA . LEU A 1 83 ? -14.212 7.792 6.159 1.00 87.44 83 LEU A CA 1
ATOM 666 C C . LEU A 1 83 ? -14.933 7.353 4.875 1.00 87.44 83 LEU A C 1
ATOM 668 O O . LEU A 1 83 ? -15.879 6.567 4.911 1.00 87.44 83 LEU A O 1
ATOM 672 N N . LYS A 1 84 ? -14.480 7.821 3.704 1.00 93.00 84 LYS A N 1
ATOM 673 C CA . LYS A 1 84 ? -15.048 7.413 2.406 1.00 93.00 84 LYS A CA 1
ATOM 674 C C . LYS A 1 84 ? -14.785 5.934 2.092 1.00 93.00 84 LYS A C 1
ATOM 676 O O . LYS A 1 84 ? -15.411 5.389 1.186 1.00 93.00 84 LYS A O 1
ATOM 681 N N . TYR A 1 85 ? -13.873 5.293 2.825 1.00 92.06 85 TYR A N 1
ATOM 682 C CA . TYR A 1 85 ? -13.401 3.930 2.590 1.00 92.06 85 TYR A CA 1
ATOM 683 C C . TYR A 1 85 ? -13.683 2.976 3.759 1.00 92.06 85 TYR A C 1
ATOM 685 O O . TYR A 1 85 ? -13.146 1.868 3.771 1.00 92.06 85 TYR A O 1
ATOM 693 N N . ASP A 1 86 ? -14.538 3.349 4.718 1.00 91.44 86 ASP A N 1
ATOM 694 C CA . ASP A 1 86 ? -14.823 2.548 5.921 1.00 91.44 86 ASP A CA 1
ATOM 695 C C . ASP A 1 86 ? -15.208 1.096 5.600 1.00 91.44 86 ASP A C 1
ATOM 697 O O . ASP A 1 86 ? -14.693 0.156 6.208 1.00 91.44 86 ASP A O 1
ATOM 701 N N . ARG A 1 87 ? -16.043 0.876 4.575 1.00 93.62 87 ARG A N 1
ATOM 702 C CA . ARG A 1 87 ? -16.436 -0.481 4.147 1.00 93.62 87 ARG A CA 1
ATOM 703 C C . ARG A 1 87 ? -15.235 -1.309 3.679 1.00 93.62 87 ARG A C 1
ATOM 705 O O . ARG A 1 87 ? -15.135 -2.496 3.991 1.00 93.62 87 ARG A O 1
ATOM 712 N N . GLN A 1 88 ? -14.322 -0.704 2.925 1.00 93.75 88 GLN A N 1
ATOM 713 C CA . GLN A 1 88 ? -13.111 -1.347 2.418 1.00 93.75 88 GLN A CA 1
ATOM 714 C C . GLN A 1 88 ? -12.107 -1.609 3.546 1.00 93.75 88 GLN A C 1
ATOM 716 O O . GLN A 1 88 ? -11.467 -2.664 3.545 1.00 93.75 88 GLN A O 1
ATOM 721 N N . ILE A 1 89 ? -12.003 -0.691 4.512 1.00 92.00 89 ILE A N 1
ATOM 722 C CA . ILE A 1 89 ? -11.180 -0.839 5.717 1.00 92.00 89 ILE A CA 1
ATOM 723 C C . ILE A 1 89 ? -11.675 -2.024 6.548 1.00 92.00 89 ILE A C 1
ATOM 725 O O . ILE A 1 89 ? -10.878 -2.892 6.900 1.00 92.00 89 ILE A O 1
ATOM 729 N N . GLU A 1 90 ? -12.977 -2.102 6.828 1.00 93.38 90 GLU A N 1
ATOM 730 C CA . GLU A 1 90 ? -13.548 -3.200 7.613 1.00 93.38 90 GLU A CA 1
ATOM 731 C C . GLU A 1 90 ? -13.389 -4.545 6.904 1.00 93.38 90 GLU A C 1
ATOM 733 O O . GLU A 1 90 ? -12.927 -5.513 7.513 1.00 93.38 90 GLU A O 1
ATOM 738 N N . LYS A 1 91 ? -13.640 -4.600 5.589 1.00 94.19 91 LYS A N 1
ATOM 739 C CA . LYS A 1 91 ? -13.364 -5.805 4.796 1.00 94.19 91 LYS A CA 1
ATOM 740 C C . LYS A 1 91 ? -11.897 -6.220 4.907 1.00 94.19 91 LYS A C 1
ATOM 742 O O . LYS A 1 91 ? -11.601 -7.389 5.124 1.00 94.19 91 LYS A O 1
ATOM 747 N N . PHE A 1 92 ? -10.971 -5.268 4.803 1.00 94.00 92 PHE A N 1
ATOM 748 C CA . PHE A 1 92 ? -9.549 -5.564 4.936 1.00 94.00 92 PHE A CA 1
ATOM 749 C C . PHE A 1 92 ? -9.193 -6.075 6.334 1.00 94.00 92 PHE A C 1
ATOM 751 O O . PHE A 1 92 ? -8.486 -7.069 6.435 1.00 94.00 92 PHE A O 1
ATOM 758 N N . LYS A 1 93 ? -9.729 -5.486 7.409 1.00 93.25 93 LYS A N 1
ATOM 759 C CA . LYS A 1 93 ? -9.532 -5.990 8.779 1.00 93.25 93 LYS A CA 1
ATOM 760 C C . LYS A 1 93 ? -10.024 -7.430 8.950 1.00 93.25 93 LYS A C 1
ATOM 762 O O . LYS A 1 93 ? -9.359 -8.203 9.635 1.00 93.25 93 LYS A O 1
ATOM 767 N N . ILE A 1 94 ? -11.155 -7.797 8.342 1.00 94.25 94 ILE A N 1
ATOM 768 C CA . ILE A 1 94 ? -11.666 -9.178 8.352 1.00 94.25 94 ILE A CA 1
ATOM 769 C C . ILE A 1 94 ? -10.675 -10.115 7.655 1.00 94.25 94 ILE A C 1
ATOM 771 O O . ILE A 1 94 ? -10.292 -11.134 8.227 1.00 94.25 94 ILE A O 1
ATOM 775 N N . ASP A 1 95 ? -10.194 -9.734 6.470 1.00 92.00 95 ASP A N 1
ATOM 776 C CA . ASP A 1 95 ? -9.222 -10.534 5.718 1.00 92.00 95 ASP A CA 1
ATOM 777 C C . ASP A 1 95 ? -7.902 -10.709 6.494 1.00 92.00 95 ASP A C 1
ATOM 779 O O . ASP A 1 95 ? -7.318 -11.791 6.506 1.00 92.00 95 ASP A O 1
ATOM 783 N N . LEU A 1 96 ? -7.453 -9.667 7.205 1.00 92.06 96 LEU A N 1
ATOM 784 C CA . LEU A 1 96 ? -6.272 -9.724 8.071 1.00 92.06 96 LEU A CA 1
ATOM 785 C C . LEU A 1 96 ? -6.460 -10.674 9.259 1.00 92.06 96 LEU A C 1
ATOM 787 O O . LEU A 1 96 ? -5.535 -11.416 9.586 1.00 92.06 96 LEU A O 1
ATOM 791 N N . LYS A 1 97 ? -7.648 -10.692 9.877 1.00 91.69 97 LYS A N 1
ATOM 792 C CA . LYS A 1 97 ? -7.977 -11.668 10.928 1.00 91.69 97 LYS A CA 1
ATOM 793 C C . LYS A 1 97 ? -7.937 -13.096 10.385 1.00 91.69 97 LYS A C 1
ATOM 795 O O . LYS A 1 97 ? -7.342 -13.955 11.023 1.00 91.69 97 LYS A O 1
ATOM 800 N N . GLY A 1 98 ? -8.501 -13.333 9.197 1.00 90.69 98 GLY A N 1
ATOM 801 C CA . GLY A 1 98 ? -8.446 -14.640 8.528 1.00 90.69 98 GLY A CA 1
ATOM 802 C C . GLY A 1 98 ? -7.020 -15.097 8.191 1.00 90.69 98 GLY A C 1
ATOM 803 O O . GLY A 1 98 ? -6.743 -16.290 8.176 1.00 90.69 98 GLY A O 1
ATOM 804 N N . ALA A 1 99 ? -6.100 -14.152 7.984 1.00 87.44 99 ALA A N 1
ATOM 805 C CA . ALA A 1 99 ? -4.676 -14.408 7.774 1.00 87.44 99 ALA A CA 1
ATOM 806 C C . ALA A 1 99 ? -3.845 -14.471 9.078 1.00 87.44 99 ALA A C 1
ATOM 808 O O . ALA A 1 99 ? -2.617 -14.464 9.008 1.00 87.44 99 ALA A O 1
ATOM 809 N N . ASN A 1 100 ? -4.483 -14.511 10.257 1.00 89.75 100 ASN A N 1
ATOM 810 C CA . ASN A 1 100 ? -3.838 -14.515 11.579 1.00 89.75 100 ASN A CA 1
ATOM 811 C C . ASN A 1 100 ? -2.918 -13.308 11.850 1.00 89.75 100 ASN A C 1
ATOM 813 O O . ASN A 1 100 ? -1.938 -13.406 12.589 1.00 89.75 100 ASN A O 1
ATOM 817 N N . ILE A 1 101 ? -3.226 -12.144 11.273 1.00 87.94 101 ILE A N 1
ATOM 818 C CA . ILE A 1 101 ? -2.489 -10.906 11.541 1.00 87.94 101 ILE A CA 1
ATOM 819 C C . ILE A 1 101 ? -3.108 -10.199 12.750 1.00 87.94 101 ILE A C 1
ATOM 821 O O . ILE A 1 101 ? -4.272 -9.791 12.738 1.00 87.94 101 ILE A O 1
ATOM 825 N N . GLU A 1 102 ? -2.307 -9.999 13.798 1.00 90.00 102 GLU A N 1
ATOM 826 C CA . GLU A 1 102 ? -2.733 -9.303 15.013 1.00 90.00 102 GLU A CA 1
ATOM 827 C C . GLU A 1 102 ? -2.946 -7.799 14.774 1.00 90.00 102 GLU A C 1
ATOM 829 O O . GLU A 1 102 ? -2.017 -6.989 14.846 1.00 90.00 102 GLU A O 1
ATOM 834 N N . LEU A 1 103 ? -4.205 -7.401 14.566 1.00 88.38 103 LEU A N 1
ATOM 835 C CA . LEU A 1 103 ? -4.596 -5.999 14.364 1.00 88.38 103 LEU A CA 1
ATOM 836 C C . LEU A 1 103 ? -4.147 -5.066 15.502 1.00 88.38 103 LEU A C 1
ATOM 838 O O . LEU A 1 103 ? -3.884 -3.890 15.269 1.00 88.38 103 LEU A O 1
ATOM 842 N N . ALA A 1 104 ? -4.019 -5.576 16.731 1.00 88.94 104 ALA A N 1
ATOM 843 C CA . ALA A 1 104 ? -3.573 -4.792 17.881 1.00 88.94 104 ALA A CA 1
ATOM 844 C C . ALA A 1 104 ? -2.117 -4.303 17.754 1.00 88.94 104 ALA A C 1
ATOM 846 O O . ALA A 1 104 ? -1.779 -3.269 18.337 1.00 88.94 104 ALA A O 1
ATOM 847 N N . LYS A 1 105 ? -1.278 -5.004 16.979 1.00 89.12 105 LYS A N 1
ATOM 848 C CA . LYS A 1 105 ? 0.152 -4.703 16.795 1.00 89.12 105 LYS A CA 1
ATOM 849 C C . LYS A 1 105 ? 0.444 -3.810 15.588 1.00 89.12 105 LYS A C 1
ATOM 851 O O . LYS A 1 105 ? 1.560 -3.305 15.467 1.00 89.12 105 LYS A O 1
ATOM 856 N N . ILE A 1 106 ? -0.541 -3.577 14.722 1.00 90.12 106 ILE A N 1
ATOM 857 C CA . ILE A 1 106 ? -0.367 -2.777 13.507 1.00 90.12 106 ILE A CA 1
ATOM 858 C C . ILE A 1 106 ? -1.187 -1.484 13.537 1.00 90.12 106 ILE A C 1
ATOM 860 O O . ILE A 1 106 ? -2.227 -1.387 14.185 1.00 90.12 106 ILE A O 1
ATOM 864 N N . SER A 1 107 ? -0.697 -0.487 12.811 1.00 87.81 107 SER A N 1
ATOM 865 C CA . SER A 1 107 ? -1.410 0.733 12.448 1.00 87.81 107 SER A CA 1
ATOM 866 C C . SER A 1 107 ? -1.766 0.664 10.972 1.00 87.81 107 SER A C 1
ATOM 868 O O . SER A 1 107 ? -0.900 0.381 10.141 1.00 87.81 107 SER A O 1
ATOM 870 N N . LEU A 1 108 ? -3.032 0.925 10.649 1.00 89.69 108 LEU A N 1
ATOM 871 C CA . LEU A 1 108 ? -3.472 1.066 9.266 1.00 89.69 108 LEU A CA 1
ATOM 872 C C . LEU A 1 108 ? -3.248 2.503 8.799 1.00 89.69 108 LEU A C 1
ATOM 874 O O . LEU A 1 108 ? -3.577 3.455 9.504 1.00 89.69 108 LEU A O 1
ATOM 878 N N . VAL A 1 109 ? -2.687 2.634 7.605 1.00 87.94 109 VAL A N 1
ATOM 879 C CA . VAL A 1 109 ? -2.421 3.904 6.937 1.00 87.94 109 VAL A CA 1
ATOM 880 C C . VAL A 1 109 ? -3.046 3.837 5.561 1.00 87.94 109 VAL A C 1
ATOM 882 O O . VAL A 1 109 ? -2.759 2.918 4.791 1.00 87.94 109 VAL A O 1
ATOM 885 N N . LEU A 1 110 ? -3.908 4.798 5.258 1.00 91.31 110 LEU A N 1
ATOM 886 C CA . LEU A 1 110 ? -4.518 4.930 3.948 1.00 91.31 110 LEU A CA 1
ATOM 887 C C . LEU A 1 110 ? -3.791 6.017 3.171 1.00 91.31 110 LEU A C 1
ATOM 889 O O . LEU A 1 110 ? -3.596 7.124 3.671 1.00 91.31 110 LEU A O 1
ATOM 893 N N . CYS A 1 111 ? -3.413 5.708 1.937 1.00 91.62 111 CYS A N 1
ATOM 894 C CA . CYS A 1 111 ? -2.726 6.651 1.073 1.00 91.62 111 CYS A CA 1
ATOM 895 C C . CYS A 1 111 ? -3.354 6.697 -0.318 1.00 91.62 111 CYS A C 1
ATOM 897 O O . CYS A 1 111 ? -3.751 5.668 -0.863 1.00 91.62 111 CYS A O 1
ATOM 899 N N . TYR A 1 112 ? -3.369 7.886 -0.911 1.00 92.38 112 TYR A N 1
ATOM 900 C CA . TYR A 1 112 ? -3.679 8.102 -2.316 1.00 92.38 112 TYR A CA 1
ATOM 901 C C . TYR A 1 112 ? -2.422 7.934 -3.176 1.00 92.38 112 TYR A C 1
ATOM 903 O O . TYR A 1 112 ? -1.365 8.465 -2.841 1.00 92.38 112 TYR A O 1
ATOM 911 N N . ILE A 1 113 ? -2.529 7.204 -4.282 1.00 93.31 113 ILE A N 1
ATOM 912 C CA . ILE A 1 113 ? -1.447 6.910 -5.223 1.00 93.31 113 ILE A CA 1
ATOM 913 C C . ILE A 1 113 ? -1.384 8.019 -6.274 1.00 93.31 113 ILE A C 1
ATOM 915 O O . ILE A 1 113 ? -2.232 8.085 -7.162 1.00 93.31 113 ILE A O 1
ATOM 919 N N . ASN A 1 114 ? -0.335 8.838 -6.207 1.00 91.38 114 ASN A N 1
ATOM 920 C CA . ASN A 1 114 ? -0.083 9.907 -7.173 1.00 91.38 114 ASN A CA 1
ATOM 921 C C . ASN A 1 114 ? 0.583 9.356 -8.432 1.00 91.38 114 ASN A C 1
ATOM 923 O O . ASN A 1 114 ? 0.078 9.511 -9.537 1.00 91.38 114 ASN A O 1
ATOM 927 N N . ASN A 1 115 ? 1.722 8.684 -8.252 1.00 90.88 115 ASN A N 1
ATOM 928 C CA . ASN A 1 115 ? 2.567 8.222 -9.347 1.00 90.88 115 ASN A CA 1
ATOM 929 C C . ASN A 1 115 ? 3.038 6.791 -9.102 1.00 90.88 115 ASN A C 1
ATOM 931 O O . ASN A 1 115 ? 3.194 6.353 -7.961 1.00 90.88 115 ASN A O 1
ATOM 935 N N . ILE A 1 116 ? 3.298 6.079 -10.194 1.00 91.88 116 ILE A N 1
ATOM 936 C CA . ILE A 1 116 ? 3.797 4.706 -10.184 1.00 91.88 116 ILE A CA 1
ATOM 937 C C . ILE A 1 116 ? 5.071 4.670 -11.013 1.00 91.88 116 ILE A C 1
ATOM 939 O O . ILE A 1 116 ? 5.078 5.134 -12.149 1.00 91.88 116 ILE A O 1
ATOM 943 N N . TYR A 1 117 ? 6.130 4.088 -10.469 1.00 90.75 117 TYR A N 1
ATOM 944 C CA . TYR A 1 117 ? 7.412 3.916 -11.135 1.00 90.75 117 TYR A CA 1
ATOM 945 C C . TYR A 1 117 ? 7.745 2.433 -11.208 1.00 90.75 117 TYR A C 1
ATOM 947 O O . TYR A 1 117 ? 7.567 1.711 -10.229 1.00 90.75 117 TYR A O 1
ATOM 955 N N . TYR A 1 118 ? 8.237 1.978 -12.353 1.00 89.50 118 TYR A N 1
ATOM 956 C CA . TYR A 1 118 ? 8.838 0.658 -12.484 1.00 89.50 118 TYR A CA 1
ATOM 957 C C . TYR A 1 118 ? 10.277 0.717 -11.979 1.00 89.50 118 TYR A C 1
ATOM 959 O O . TYR A 1 118 ? 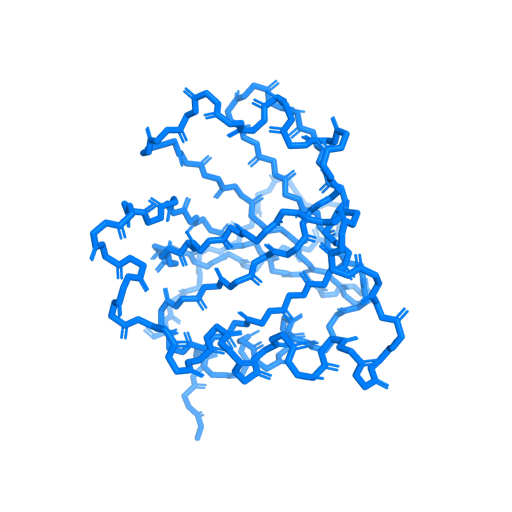11.049 1.559 -12.434 1.00 89.50 118 TYR A O 1
ATOM 967 N N . VAL A 1 119 ? 10.633 -0.164 -11.053 1.00 83.00 119 VAL A N 1
ATOM 968 C CA . VAL A 1 119 ? 11.956 -0.232 -10.429 1.00 83.00 119 VAL A CA 1
ATOM 969 C C . VAL A 1 119 ? 12.617 -1.538 -10.845 1.00 83.00 119 VAL A C 1
ATOM 971 O O . VAL A 1 119 ? 12.042 -2.612 -10.698 1.00 83.00 119 VAL A O 1
ATOM 974 N N . THR A 1 120 ? 13.842 -1.447 -11.352 1.00 75.38 120 THR A N 1
ATOM 975 C CA . THR A 1 120 ? 14.691 -2.612 -11.620 1.00 75.38 120 THR A CA 1
ATOM 976 C C . THR A 1 120 ? 15.780 -2.659 -10.551 1.00 75.38 120 THR A C 1
ATOM 978 O O . THR A 1 120 ? 16.464 -1.645 -10.379 1.00 75.38 120 THR A O 1
ATOM 981 N N . PRO A 1 121 ? 15.970 -3.782 -9.836 1.00 66.88 121 PRO A N 1
ATOM 982 C CA . PRO A 1 121 ? 17.088 -3.936 -8.912 1.00 66.88 121 PRO A CA 1
ATOM 983 C C . PRO A 1 121 ? 18.415 -3.565 -9.591 1.00 66.88 121 PRO A C 1
ATOM 985 O O . PRO A 1 121 ? 18.680 -3.989 -10.714 1.00 66.88 121 PRO A O 1
ATOM 988 N N . GLY A 1 122 ? 19.221 -2.725 -8.935 1.00 66.12 122 GLY A N 1
ATOM 989 C CA . GLY A 1 122 ? 20.502 -2.242 -9.467 1.00 66.12 122 GLY A CA 1
ATOM 990 C C . GLY A 1 122 ? 20.437 -0.992 -10.357 1.00 66.12 122 GLY A C 1
ATOM 991 O O . GLY A 1 122 ? 21.486 -0.514 -10.779 1.00 66.12 122 GLY A O 1
ATOM 992 N N . LYS A 1 123 ? 19.253 -0.418 -10.631 1.00 67.75 123 LYS A N 1
ATOM 993 C CA . LYS A 1 123 ? 19.126 0.883 -11.318 1.00 67.75 123 LYS A CA 1
ATOM 994 C C . LYS A 1 123 ? 18.784 2.010 -10.340 1.00 67.75 123 LYS A C 1
ATOM 996 O O . LYS A 1 123 ? 17.926 1.852 -9.478 1.00 67.75 123 LYS A O 1
ATOM 1001 N N . PHE A 1 124 ? 19.428 3.165 -10.525 1.00 53.69 124 PHE A N 1
ATOM 1002 C CA . PHE A 1 124 ? 19.333 4.329 -9.631 1.00 53.69 124 PHE A CA 1
ATOM 1003 C C . PHE A 1 124 ? 17.987 5.072 -9.681 1.00 53.69 124 PHE A C 1
ATOM 1005 O O . PHE A 1 124 ? 17.641 5.760 -8.725 1.00 53.69 124 PHE A O 1
ATOM 1012 N N . ALA A 1 125 ? 17.213 4.942 -10.764 1.00 63.81 125 ALA A N 1
ATOM 1013 C CA . ALA A 1 125 ? 15.925 5.614 -10.910 1.00 63.81 125 ALA A CA 1
ATOM 1014 C C . ALA A 1 125 ? 14.890 4.699 -11.568 1.00 63.81 125 ALA A C 1
ATOM 1016 O O . ALA A 1 125 ? 15.166 4.041 -12.574 1.00 63.81 125 ALA A O 1
ATOM 1017 N N . GLY A 1 126 ? 13.688 4.663 -10.990 1.00 70.69 126 GLY A N 1
ATOM 1018 C CA . GLY A 1 126 ? 12.551 3.987 -11.598 1.00 70.69 126 GLY A CA 1
ATOM 1019 C C . GLY A 1 126 ? 11.957 4.798 -12.752 1.00 70.69 126 GLY A C 1
ATOM 1020 O O . GLY A 1 126 ? 11.959 6.028 -12.725 1.00 70.69 126 GLY A O 1
ATOM 1021 N N . ASN A 1 127 ? 11.404 4.118 -13.754 1.00 83.44 127 ASN A N 1
ATOM 1022 C CA . ASN A 1 127 ? 10.743 4.765 -14.890 1.00 83.44 127 ASN A CA 1
ATOM 1023 C C . ASN A 1 127 ? 9.280 5.056 -14.558 1.00 83.44 127 ASN A C 1
ATOM 1025 O O . ASN A 1 127 ? 8.554 4.137 -14.171 1.00 83.44 127 ASN A O 1
ATOM 1029 N N . LEU A 1 128 ? 8.829 6.302 -14.745 1.00 84.88 128 LEU A N 1
ATOM 1030 C CA . LEU A 1 128 ? 7.422 6.661 -14.555 1.00 84.88 128 LEU A CA 1
ATOM 1031 C C . LEU A 1 128 ? 6.541 5.821 -15.485 1.00 84.88 128 LEU A C 1
ATOM 1033 O O . LEU A 1 128 ? 6.724 5.790 -16.704 1.00 84.88 128 LEU A O 1
ATOM 1037 N N . VAL A 1 129 ? 5.552 5.157 -14.903 1.00 83.75 129 VAL A N 1
ATOM 1038 C CA . VAL A 1 129 ? 4.589 4.356 -15.640 1.00 83.75 129 VAL A CA 1
ATOM 1039 C C . VAL A 1 129 ? 3.426 5.248 -16.053 1.00 83.75 129 VAL A C 1
ATOM 1041 O O . VAL A 1 129 ? 2.638 5.666 -15.213 1.00 83.75 129 VAL A O 1
ATOM 1044 N N . LYS A 1 130 ? 3.286 5.495 -17.358 1.00 83.06 130 LYS A N 1
ATOM 1045 C CA . LYS A 1 130 ? 2.043 6.028 -17.936 1.00 83.06 130 LYS A CA 1
ATOM 1046 C C . LYS A 1 130 ? 1.011 4.896 -17.997 1.00 83.06 130 LYS A C 1
ATOM 1048 O O . LYS A 1 130 ? 1.349 3.811 -18.500 1.00 83.06 130 LYS A O 1
ATOM 1053 N N . TYR A 1 131 ? -0.178 5.124 -17.443 1.00 71.00 131 TYR A N 1
ATOM 1054 C CA . TYR A 1 131 ? -1.275 4.158 -17.343 1.00 71.00 131 TYR A CA 1
ATOM 1055 C C . TYR A 1 131 ? -2.634 4.837 -17.475 1.00 71.00 131 TYR A C 1
ATOM 1057 O O . TYR A 1 131 ? -2.710 6.049 -17.180 1.00 71.00 131 TYR A O 1
#

Foldseek 3Di:
DDPVVVVQVVQQPFCWKWKAFPVRQIFTFRHWHDDDQKIKTWTFPVSCVVVVPDQQTFMWMKTDDDFKIKIFGWGWDDPVVVVVCVVVVVVVVVVCVVVVHDPVGIDITMIGTDWMFIDGPPDPDTHTDDD

Radius of gyration: 14.13 Å; chains: 1; bounding box: 37×30×36 Å

pLDDT: mean 84.72, std 10.29, range [52.19, 94.75]